Protein AF-A0A8D7ABK1-F1 (afdb_monomer)

Structure (mmCIF, N/CA/C/O backbone):
data_AF-A0A8D7ABK1-F1
#
_entry.id   AF-A0A8D7ABK1-F1
#
loop_
_atom_site.group_PDB
_atom_site.id
_atom_site.type_symbol
_atom_site.label_atom_id
_atom_site.label_alt_id
_atom_site.label_comp_id
_atom_site.label_asym_id
_atom_site.label_entity_id
_atom_site.label_seq_id
_atom_site.pdbx_PDB_ins_code
_atom_site.Cartn_x
_atom_site.Cartn_y
_atom_site.Cartn_z
_atom_site.occupancy
_atom_site.B_iso_or_equiv
_atom_site.auth_seq_id
_atom_site.auth_comp_id
_atom_site.auth_asym_id
_atom_site.auth_atom_id
_atom_site.pdbx_PDB_model_num
ATOM 1 N N . MET A 1 1 ? -7.886 12.760 -4.376 1.00 65.56 1 MET A N 1
ATOM 2 C CA . MET A 1 1 ? -7.237 12.114 -3.211 1.00 65.56 1 MET A CA 1
ATOM 3 C C . MET A 1 1 ? -8.175 11.076 -2.610 1.00 65.56 1 MET A C 1
ATOM 5 O O . MET A 1 1 ? -9.366 11.357 -2.500 1.00 65.56 1 MET A O 1
ATOM 9 N N . LEU A 1 2 ? -7.677 9.879 -2.272 1.00 83.19 2 LEU A N 1
ATOM 10 C CA . LEU A 1 2 ? -8.501 8.796 -1.705 1.00 83.19 2 LEU A CA 1
ATOM 11 C C . LEU A 1 2 ? -8.587 8.832 -0.172 1.00 83.19 2 LEU A C 1
ATOM 13 O O . LEU A 1 2 ? -9.445 8.163 0.400 1.00 83.19 2 LEU A O 1
ATOM 17 N N . ASN A 1 3 ? -7.752 9.634 0.490 1.00 82.56 3 ASN A N 1
ATOM 18 C CA . ASN A 1 3 ? -7.738 9.783 1.945 1.00 82.56 3 ASN A CA 1
ATOM 19 C C . ASN A 1 3 ? -9.081 10.223 2.557 1.00 82.56 3 ASN A C 1
ATOM 21 O O . ASN A 1 3 ? -9.325 9.901 3.704 1.00 82.56 3 ASN A O 1
ATOM 25 N N . GLY A 1 4 ? -9.955 10.922 1.828 1.00 87.44 4 GLY A N 1
ATOM 26 C CA . GLY A 1 4 ? -11.279 11.330 2.318 1.00 87.44 4 GLY A CA 1
ATOM 27 C C . GLY A 1 4 ? -12.371 10.269 2.150 1.00 87.44 4 GLY A C 1
ATOM 28 O O . GLY A 1 4 ? -13.509 10.488 2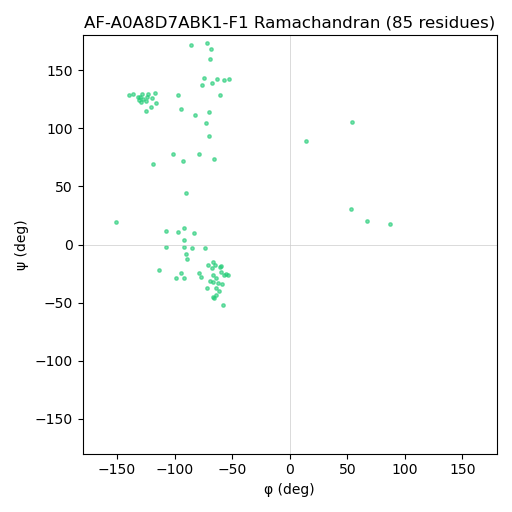.550 1.00 87.44 4 GLY A O 1
ATOM 29 N N . LYS A 1 5 ? -12.067 9.123 1.530 1.00 90.56 5 LYS A N 1
ATOM 30 C CA . LYS A 1 5 ? -13.041 8.051 1.288 1.00 90.56 5 LYS A CA 1
ATOM 31 C C . LYS A 1 5 ? -12.999 7.033 2.428 1.00 90.56 5 LYS A C 1
ATOM 33 O O . LYS A 1 5 ? -12.528 5.917 2.246 1.00 90.56 5 LYS A O 1
ATOM 38 N N . GLU A 1 6 ? -13.500 7.412 3.599 1.00 90.62 6 GLU A N 1
ATOM 39 C CA . GLU A 1 6 ? -13.439 6.590 4.823 1.00 90.62 6 GLU A CA 1
ATOM 40 C C . GLU A 1 6 ? -14.135 5.220 4.721 1.00 90.62 6 GLU A C 1
ATOM 42 O O . GLU A 1 6 ? -13.777 4.285 5.438 1.00 90.62 6 GLU A O 1
ATOM 47 N N . HIS A 1 7 ? -15.094 5.082 3.801 1.00 93.06 7 HIS A N 1
ATOM 48 C CA . HIS A 1 7 ? -15.804 3.829 3.525 1.00 93.06 7 HIS A CA 1
ATOM 49 C C . HIS A 1 7 ? -15.156 2.978 2.421 1.00 93.06 7 HIS A C 1
ATOM 51 O O . HIS A 1 7 ? -15.640 1.885 2.123 1.00 93.06 7 HIS A O 1
ATOM 57 N N . LEU A 1 8 ? -14.074 3.454 1.796 1.00 93.75 8 LEU A N 1
ATOM 58 C CA . LEU A 1 8 ? -13.347 2.691 0.787 1.00 93.75 8 LEU A CA 1
ATOM 59 C C . LEU A 1 8 ? -12.562 1.565 1.468 1.00 93.75 8 LEU A C 1
ATOM 61 O O . LEU A 1 8 ? -11.529 1.792 2.091 1.00 93.75 8 LEU A 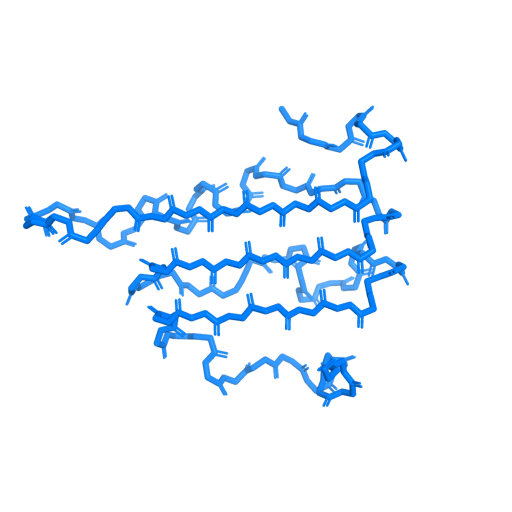O 1
ATOM 65 N N . SER A 1 9 ? -13.060 0.340 1.334 1.00 93.94 9 SER A N 1
ATOM 66 C CA . SER A 1 9 ? -12.439 -0.859 1.906 1.00 93.94 9 SER A CA 1
ATOM 67 C C . SER A 1 9 ? -11.520 -1.590 0.927 1.00 93.94 9 SER A C 1
ATOM 69 O O . SER A 1 9 ? -10.601 -2.282 1.366 1.00 93.94 9 SER A O 1
ATOM 71 N N . VAL A 1 10 ? -11.737 -1.416 -0.379 1.00 94.62 10 VAL A N 1
ATOM 72 C CA . VAL A 1 10 ? -10.988 -2.075 -1.453 1.00 94.62 10 VAL A CA 1
ATOM 73 C C . VAL A 1 10 ? -10.490 -1.028 -2.440 1.00 94.62 10 VAL A C 1
ATOM 75 O O . VAL A 1 10 ? -11.271 -0.210 -2.922 1.00 94.62 10 VAL A O 1
ATOM 78 N N . LEU A 1 11 ? -9.199 -1.077 -2.760 1.00 94.62 11 LEU A N 1
ATOM 79 C CA . LEU A 1 11 ? -8.583 -0.286 -3.816 1.00 94.62 11 LEU A CA 1
ATOM 80 C C . LEU A 1 11 ? -7.958 -1.237 -4.832 1.00 94.62 11 LEU A C 1
ATOM 82 O O . LEU A 1 11 ? -7.054 -1.993 -4.487 1.00 94.62 11 LEU A O 1
ATOM 86 N N . GLN A 1 12 ? -8.446 -1.183 -6.068 1.00 94.25 12 GLN A N 1
ATOM 87 C CA . GLN A 1 12 ? -7.929 -1.962 -7.186 1.00 94.25 12 GLN A CA 1
ATOM 88 C C . GLN A 1 12 ? -7.380 -1.017 -8.249 1.00 94.25 12 GLN A C 1
ATOM 90 O O . GLN A 1 12 ? -8.051 -0.066 -8.653 1.00 94.25 12 GLN A O 1
ATOM 95 N N . LEU A 1 13 ? -6.158 -1.286 -8.693 1.00 91.75 13 LEU A N 1
ATOM 96 C CA . LEU A 1 13 ? -5.473 -0.514 -9.715 1.00 91.75 13 LEU A CA 1
ATOM 97 C C . LEU A 1 13 ? -4.924 -1.466 -10.771 1.00 91.75 13 LEU A C 1
ATOM 99 O O . LEU A 1 13 ? -4.202 -2.417 -10.461 1.00 91.75 13 LEU A O 1
ATOM 103 N N . GLN A 1 14 ? -5.265 -1.198 -12.026 1.00 89.88 14 GLN A N 1
ATOM 104 C CA . GLN A 1 14 ? -4.829 -2.000 -13.155 1.00 89.88 14 GLN A CA 1
ATOM 105 C C . GLN A 1 14 ? -4.221 -1.111 -14.223 1.00 89.88 14 GLN A C 1
ATOM 107 O O . GLN A 1 14 ? -4.859 -0.218 -14.775 1.00 89.88 14 GLN A O 1
ATOM 112 N N . TRP A 1 15 ? -2.981 -1.422 -14.546 1.00 86.50 15 TRP A N 1
ATOM 113 C CA . TRP A 1 15 ? -2.214 -0.773 -15.581 1.00 86.50 15 TRP A CA 1
ATOM 114 C C . TRP A 1 15 ? -2.280 -1.587 -16.869 1.00 86.50 15 TRP A C 1
ATOM 116 O O . TRP A 1 15 ? -2.007 -2.789 -16.877 1.00 86.50 15 TRP A O 1
ATOM 126 N N . GLN A 1 16 ? -2.623 -0.934 -17.982 1.00 78.06 16 GLN A N 1
ATOM 127 C CA . GLN A 1 16 ? -2.638 -1.595 -19.286 1.00 78.06 16 GLN A CA 1
ATOM 128 C C . GLN A 1 16 ? -1.213 -1.960 -19.729 1.00 78.06 16 GLN A C 1
ATOM 130 O O . GLN A 1 16 ? -0.269 -1.175 -19.576 1.00 78.06 16 GLN A O 1
ATOM 135 N N . SER A 1 17 ? -1.061 -3.157 -20.302 1.00 66.12 17 SER A N 1
ATOM 136 C CA . SER A 1 17 ? 0.206 -3.680 -20.822 1.00 66.12 17 SER A CA 1
ATOM 137 C C . SER A 1 17 ? 0.435 -3.316 -22.295 1.00 66.12 17 SER A C 1
ATOM 139 O O . SER A 1 17 ? 0.794 -4.181 -23.092 1.00 66.12 17 SER A O 1
ATOM 141 N N . GLY A 1 18 ? 0.174 -2.066 -22.681 1.00 65.12 18 GLY A N 1
ATOM 142 C CA . GLY A 1 18 ? 0.536 -1.574 -24.015 1.00 65.12 18 GLY A CA 1
ATOM 143 C C . GLY A 1 18 ? 2.050 -1.385 -24.168 1.00 65.12 18 GLY A C 1
ATOM 144 O O . GLY A 1 18 ? 2.794 -1.483 -23.185 1.00 65.12 18 GLY A O 1
ATOM 145 N N . GLU A 1 19 ? 2.502 -1.073 -25.386 1.00 58.34 19 GLU A N 1
ATOM 146 C CA . GLU A 1 19 ? 3.859 -0.580 -25.671 1.00 58.34 19 GLU A CA 1
ATOM 147 C C . GLU A 1 19 ? 4.053 0.802 -25.032 1.00 58.34 19 GLU A C 1
ATOM 149 O O . GLU A 1 19 ? 4.021 1.844 -25.685 1.00 58.34 19 GLU A O 1
ATOM 154 N N . ARG A 1 20 ? 4.195 0.841 -23.705 1.00 61.44 20 ARG A N 1
ATOM 155 C CA . ARG A 1 20 ? 4.616 2.054 -23.014 1.00 61.44 20 ARG A CA 1
ATOM 156 C C . ARG A 1 20 ? 6.084 2.293 -23.346 1.00 61.44 20 ARG A C 1
ATOM 158 O O . ARG A 1 20 ? 6.975 1.770 -22.689 1.00 61.44 20 ARG A O 1
ATOM 165 N N . ASN A 1 21 ? 6.302 3.103 -24.378 1.00 57.88 21 ASN A N 1
ATOM 166 C CA . ASN A 1 21 ? 7.595 3.694 -24.726 1.00 57.88 21 ASN A CA 1
ATOM 167 C C . ASN A 1 21 ? 8.000 4.826 -23.763 1.00 57.88 21 ASN A C 1
ATOM 169 O O . ASN A 1 21 ? 9.065 5.415 -23.921 1.00 57.88 21 ASN A O 1
ATOM 173 N N . GLN A 1 22 ? 7.145 5.172 -22.798 1.00 54.31 22 GLN A N 1
ATOM 174 C CA . GLN A 1 22 ? 7.295 6.357 -21.965 1.00 54.31 22 GLN A CA 1
ATOM 175 C C . GLN A 1 22 ? 7.293 5.982 -20.485 1.00 54.31 22 GLN A C 1
ATOM 177 O O . GLN A 1 22 ? 6.317 5.455 -19.959 1.00 54.31 22 GLN A O 1
ATOM 182 N N . VAL A 1 23 ? 8.469 6.240 -19.911 1.00 55.56 23 VAL A N 1
ATOM 183 C CA . VAL A 1 23 ? 8.767 6.690 -18.550 1.00 55.56 23 VAL A CA 1
ATOM 184 C C . VAL A 1 23 ? 8.183 5.841 -17.423 1.00 55.56 23 VAL A C 1
ATOM 186 O O . VAL A 1 23 ? 7.012 5.874 -17.077 1.00 55.56 23 VAL A O 1
ATOM 189 N N . VAL A 1 24 ? 9.087 5.087 -16.814 1.00 58.16 24 VAL A N 1
ATOM 190 C CA . VAL A 1 24 ? 8.856 4.238 -15.647 1.00 58.16 24 VAL A CA 1
ATOM 191 C C . VAL A 1 24 ? 8.476 5.055 -14.393 1.00 58.16 24 VAL A C 1
ATOM 193 O O . VAL A 1 24 ? 7.911 4.484 -13.464 1.00 58.16 24 VAL A O 1
ATOM 196 N N . ASP A 1 25 ? 8.744 6.367 -14.384 1.00 61.59 25 ASP A N 1
ATOM 197 C CA . ASP A 1 25 ? 8.592 7.247 -13.213 1.00 61.59 25 ASP A CA 1
ATOM 198 C C . ASP A 1 25 ? 7.146 7.688 -12.914 1.00 61.59 25 ASP A C 1
ATOM 200 O O . ASP A 1 25 ? 6.831 7.953 -11.754 1.00 61.59 25 ASP A O 1
ATOM 204 N N . ASP A 1 26 ? 6.234 7.714 -13.892 1.00 74.88 26 ASP A N 1
ATOM 205 C CA . ASP A 1 26 ? 4.875 8.241 -13.655 1.00 74.88 26 ASP A CA 1
ATOM 206 C C . ASP A 1 26 ? 4.045 7.329 -12.731 1.00 74.88 26 ASP A C 1
ATOM 208 O O . ASP A 1 26 ? 3.207 7.793 -11.954 1.00 74.88 26 ASP A O 1
ATOM 212 N N . ASP A 1 27 ? 4.283 6.013 -12.778 1.00 83.12 27 ASP A N 1
ATOM 213 C CA . ASP A 1 27 ? 3.541 5.050 -11.957 1.00 83.12 27 ASP A CA 1
ATOM 214 C C . ASP A 1 27 ? 3.853 5.238 -10.454 1.00 83.12 27 ASP A C 1
ATOM 216 O O . ASP A 1 27 ? 2.961 5.047 -9.621 1.00 83.12 27 ASP A O 1
ATOM 220 N N . ASP A 1 28 ? 5.081 5.649 -10.103 1.00 84.19 28 ASP A N 1
ATOM 221 C CA . ASP A 1 28 ? 5.489 5.951 -8.721 1.00 84.19 28 ASP A CA 1
ATOM 222 C C . ASP A 1 28 ? 4.755 7.190 -8.183 1.00 84.19 28 ASP A C 1
ATOM 224 O O . ASP A 1 28 ? 4.209 7.154 -7.076 1.00 84.19 28 ASP A O 1
ATOM 228 N N . GLU A 1 29 ? 4.677 8.264 -8.976 1.00 85.31 29 GLU A N 1
ATOM 229 C CA . GLU A 1 29 ? 3.962 9.488 -8.591 1.00 85.31 29 GLU A CA 1
ATOM 230 C C . GLU A 1 29 ? 2.462 9.226 -8.412 1.00 85.31 29 GLU A C 1
ATOM 232 O O . GLU A 1 29 ? 1.863 9.650 -7.417 1.00 85.31 29 GLU A O 1
ATOM 237 N N . VAL A 1 30 ? 1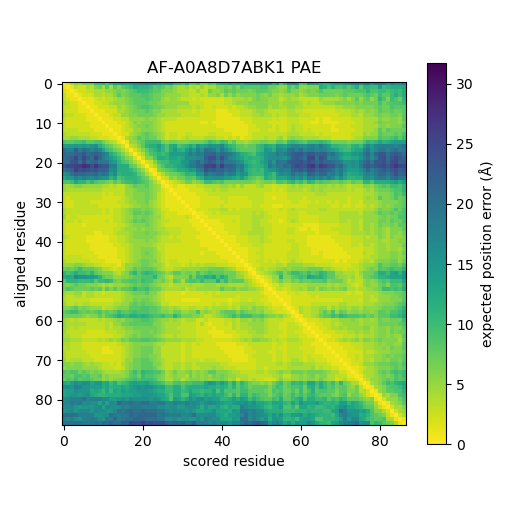.858 8.463 -9.330 1.00 87.62 30 VAL A N 1
ATOM 238 C CA . VAL A 1 30 ? 0.455 8.052 -9.217 1.00 87.62 30 VAL A CA 1
ATOM 239 C C . VAL A 1 30 ? 0.238 7.280 -7.918 1.00 87.62 30 VAL A C 1
ATOM 241 O O . VAL A 1 30 ? -0.645 7.636 -7.137 1.00 87.62 30 VAL A O 1
ATOM 244 N N . LEU A 1 31 ? 1.043 6.249 -7.648 1.00 89.31 31 LEU A N 1
ATOM 245 C CA . LEU A 1 31 ? 0.907 5.430 -6.441 1.00 89.31 31 LEU A CA 1
ATOM 246 C C . LEU A 1 31 ? 1.092 6.242 -5.154 1.00 89.31 31 LEU A C 1
ATOM 248 O O . LEU A 1 31 ? 0.339 6.040 -4.194 1.00 89.31 31 LEU A O 1
ATOM 252 N N . GLU A 1 32 ? 2.039 7.178 -5.123 1.00 88.81 32 GLU A N 1
ATOM 253 C CA . GLU A 1 32 ? 2.258 8.056 -3.974 1.00 88.81 32 GLU A CA 1
ATOM 254 C C . GLU A 1 32 ? 1.065 9.002 -3.754 1.00 88.81 32 GLU A C 1
ATOM 256 O O . GLU A 1 32 ? 0.535 9.098 -2.642 1.00 88.81 32 GLU A O 1
ATOM 261 N N . GLY A 1 33 ? 0.568 9.628 -4.827 1.00 89.00 33 GLY A N 1
ATOM 262 C CA . GLY A 1 33 ? -0.547 10.579 -4.796 1.00 89.00 33 GLY A CA 1
ATOM 263 C C . GLY A 1 33 ? -1.904 9.964 -4.438 1.00 89.00 33 GLY A C 1
ATOM 264 O O . GLY A 1 33 ? -2.815 10.671 -3.986 1.00 89.00 33 GLY A O 1
ATOM 265 N N . LEU A 1 34 ? -2.061 8.645 -4.586 1.00 89.62 34 LEU A N 1
ATOM 266 C CA . LEU A 1 34 ? -3.296 7.962 -4.210 1.00 89.62 34 LEU A CA 1
ATOM 267 C C . LEU A 1 34 ? -3.574 8.031 -2.710 1.00 89.62 34 LEU A C 1
ATOM 269 O O . LEU A 1 34 ? -4.749 8.170 -2.362 1.00 89.62 34 LEU A O 1
ATOM 273 N N . ARG A 1 35 ? -2.526 7.935 -1.869 1.00 91.44 35 ARG A N 1
ATOM 274 C CA . ARG A 1 35 ? -2.552 7.842 -0.393 1.00 91.44 35 ARG A CA 1
ATOM 275 C C . ARG A 1 35 ? -3.953 7.521 0.165 1.00 91.44 35 ARG A C 1
ATOM 277 O O . ARG A 1 35 ? -4.736 8.441 0.438 1.00 91.44 35 ARG A O 1
ATOM 284 N N . PRO A 1 36 ? -4.303 6.231 0.306 1.00 91.88 36 PRO A N 1
ATOM 285 C CA . PRO A 1 36 ? -5.649 5.821 0.691 1.00 91.88 36 PRO A CA 1
ATOM 286 C C . PRO A 1 36 ? -5.978 6.212 2.135 1.00 91.88 36 PRO A C 1
ATOM 288 O O . PRO A 1 36 ? -5.107 6.603 2.912 1.00 91.88 36 PRO A O 1
ATOM 291 N N . HIS A 1 37 ? -7.250 6.103 2.513 1.00 94.25 37 HIS A N 1
ATOM 292 C CA . HIS A 1 37 ? -7.651 6.242 3.912 1.00 94.25 37 HIS A CA 1
ATOM 293 C C . HIS A 1 37 ? -7.016 5.112 4.766 1.00 94.25 37 HIS A C 1
ATOM 295 O O . HIS A 1 37 ? -6.952 3.976 4.287 1.00 94.25 37 HIS A O 1
ATOM 301 N N . PRO A 1 38 ? -6.585 5.364 6.022 1.00 91.75 38 PRO A N 1
ATOM 302 C CA . PRO A 1 38 ? -5.921 4.360 6.872 1.00 91.75 38 PRO A CA 1
ATOM 303 C C . PRO A 1 38 ? -6.700 3.052 7.094 1.00 91.75 38 PRO A C 1
ATOM 305 O O . PRO A 1 38 ? -6.103 2.008 7.332 1.00 91.75 38 PRO A O 1
ATOM 308 N N . LYS A 1 39 ? -8.034 3.103 6.974 1.00 92.69 39 LYS A N 1
ATOM 309 C CA . LYS A 1 39 ? -8.949 1.950 7.117 1.00 92.69 39 LYS A CA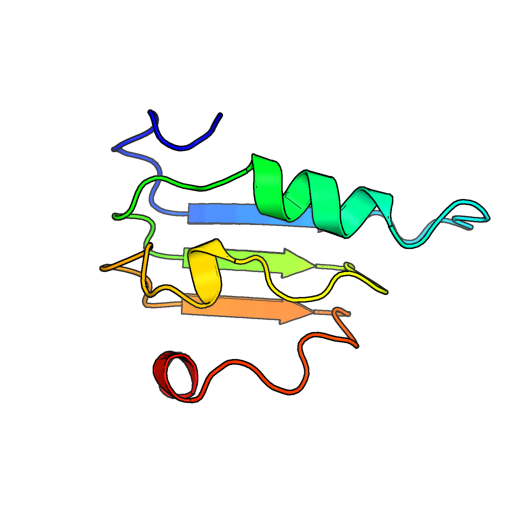 1
ATOM 310 C C . LYS A 1 39 ? -9.100 1.083 5.854 1.00 92.69 39 LYS A C 1
ATOM 312 O O . LYS A 1 39 ? -10.016 0.261 5.782 1.00 92.69 39 LYS A O 1
ATOM 317 N N . LEU A 1 40 ? -8.272 1.290 4.828 1.00 93.75 40 LEU A N 1
ATOM 318 C CA . LEU A 1 40 ? -8.287 0.437 3.640 1.00 93.75 40 LEU A CA 1
ATOM 319 C C . LEU A 1 40 ? -7.957 -1.007 4.043 1.00 93.75 40 LEU A C 1
ATOM 321 O O . LEU A 1 40 ? -6.941 -1.250 4.684 1.00 93.75 40 LEU A O 1
ATOM 325 N N . LYS A 1 41 ? -8.793 -1.965 3.634 1.00 93.31 41 LYS A N 1
ATOM 326 C CA . LYS A 1 41 ? -8.657 -3.378 4.027 1.00 93.31 41 LYS A CA 1
ATOM 327 C C . LYS A 1 41 ? -7.968 -4.233 2.974 1.00 93.31 41 LYS A C 1
ATOM 329 O O . LYS A 1 41 ? -7.344 -5.240 3.310 1.00 93.31 41 LYS A O 1
ATOM 334 N N . ARG A 1 42 ? -8.105 -3.853 1.703 1.00 93.19 42 ARG A N 1
ATOM 335 C CA . ARG A 1 42 ? -7.612 -4.615 0.556 1.00 93.19 42 ARG A CA 1
ATOM 336 C C . ARG A 1 42 ? -7.004 -3.701 -0.495 1.00 93.19 42 ARG A C 1
ATOM 338 O O . ARG A 1 42 ? -7.654 -2.756 -0.942 1.00 93.19 42 ARG A O 1
ATOM 345 N N . LEU A 1 43 ? -5.790 -4.035 -0.911 1.00 92.25 43 LEU A N 1
ATOM 346 C CA . LEU A 1 43 ? -5.070 -3.380 -1.994 1.00 92.25 43 LEU A CA 1
ATOM 347 C C . LEU A 1 43 ? -4.769 -4.400 -3.094 1.00 92.25 43 LEU A C 1
ATOM 349 O O . LEU A 1 43 ? -4.160 -5.433 -2.833 1.00 92.25 43 LEU A O 1
ATOM 353 N N . GLU A 1 44 ? -5.167 -4.102 -4.325 1.00 92.38 44 GLU A N 1
ATOM 354 C CA . GLU A 1 44 ? -4.816 -4.891 -5.502 1.00 92.38 44 GLU A CA 1
ATOM 355 C C . GLU A 1 44 ? -4.128 -4.019 -6.542 1.00 92.38 44 GLU A C 1
ATOM 357 O O . GLU A 1 44 ? -4.670 -2.992 -6.954 1.00 92.38 44 GLU A O 1
ATOM 362 N N . ILE A 1 45 ? -2.950 -4.440 -6.990 1.00 90.75 45 ILE A N 1
ATOM 363 C CA . ILE A 1 45 ? -2.166 -3.721 -7.990 1.00 90.75 45 ILE A CA 1
ATOM 364 C C . ILE A 1 45 ? -1.722 -4.700 -9.072 1.00 90.75 45 ILE A C 1
ATOM 366 O O . ILE A 1 45 ? -1.079 -5.716 -8.802 1.00 90.75 45 ILE A O 1
ATOM 370 N N . MET A 1 46 ? -2.055 -4.377 -10.319 1.00 89.31 46 MET A N 1
ATOM 371 C CA . MET A 1 46 ? -1.740 -5.202 -11.481 1.00 89.31 46 MET A CA 1
ATOM 372 C C . MET A 1 46 ? -1.030 -4.376 -12.552 1.00 89.31 46 MET A C 1
ATOM 374 O O . MET A 1 46 ? -1.558 -3.368 -13.011 1.00 89.31 46 MET A O 1
ATOM 378 N N . GLY A 1 47 ? 0.147 -4.829 -12.989 1.00 87.00 47 GLY A N 1
ATOM 379 C CA . GLY A 1 47 ? 0.868 -4.271 -14.136 1.00 87.00 47 GLY A CA 1
ATOM 380 C C . GLY A 1 47 ? 1.792 -3.084 -13.842 1.00 87.00 47 GLY A C 1
ATOM 381 O O . GLY A 1 47 ? 2.180 -2.398 -14.788 1.00 87.00 47 GLY A O 1
ATOM 382 N N . CYS A 1 48 ? 2.173 -2.844 -12.581 1.00 83.44 48 CYS A N 1
ATOM 383 C CA . CYS A 1 48 ? 3.074 -1.751 -12.193 1.00 83.44 48 CYS A CA 1
ATOM 384 C C . CYS A 1 48 ? 4.555 -2.098 -12.470 1.00 83.44 48 CYS A C 1
ATOM 386 O O . CYS A 1 48 ? 5.314 -2.523 -11.601 1.00 83.44 48 CYS A O 1
ATOM 388 N N . ARG A 1 49 ? 4.979 -2.000 -13.737 1.00 75.06 49 ARG A N 1
ATOM 389 C CA . ARG A 1 49 ? 6.225 -2.636 -14.218 1.00 75.06 49 ARG A CA 1
ATOM 390 C C . ARG A 1 49 ? 7.525 -2.011 -13.715 1.00 75.06 49 ARG A C 1
ATOM 392 O O . ARG A 1 49 ? 8.544 -2.699 -13.755 1.00 75.06 49 ARG A O 1
ATOM 399 N N . GLY A 1 50 ? 7.509 -0.782 -13.208 1.00 73.75 50 GLY A N 1
ATOM 400 C CA . GLY A 1 50 ? 8.709 -0.219 -12.594 1.00 73.75 50 GLY A CA 1
ATOM 401 C C . GLY A 1 50 ? 8.491 0.806 -11.493 1.00 73.75 50 GLY A C 1
ATOM 402 O O . GLY A 1 50 ? 9.456 1.464 -11.115 1.00 73.75 50 GLY A O 1
ATOM 403 N N . ALA A 1 51 ? 7.297 0.834 -10.908 1.00 76.56 51 ALA A N 1
ATOM 404 C CA . ALA A 1 51 ? 7.083 1.512 -9.644 1.00 76.56 51 ALA A CA 1
ATOM 405 C C . ALA A 1 51 ? 7.678 0.714 -8.478 1.00 76.56 51 ALA A C 1
ATOM 407 O O . ALA A 1 51 ? 7.597 -0.517 -8.444 1.0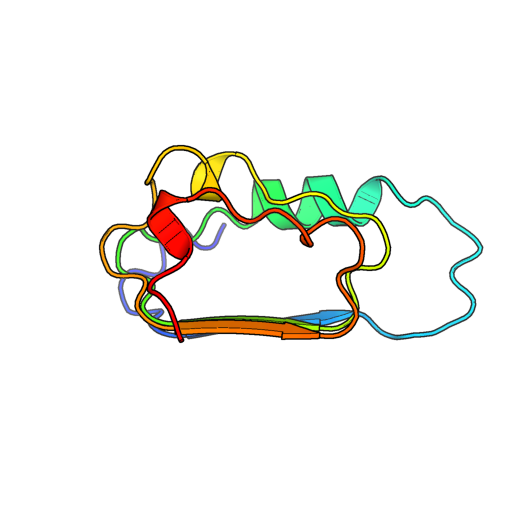0 76.56 51 ALA A O 1
ATOM 408 N N . THR A 1 52 ? 8.236 1.411 -7.500 1.00 80.75 52 THR A N 1
ATOM 409 C CA . THR A 1 52 ? 8.499 0.883 -6.159 1.00 80.75 52 THR A CA 1
ATOM 410 C C . THR A 1 52 ? 7.258 1.033 -5.281 1.00 80.75 52 THR A C 1
ATOM 412 O O . THR A 1 52 ? 6.250 1.607 -5.688 1.00 80.75 52 THR A O 1
ATOM 415 N N . TYR A 1 53 ? 7.273 0.454 -4.080 1.00 83.50 53 TYR A N 1
ATOM 416 C CA . TYR A 1 53 ? 6.142 0.633 -3.179 1.00 83.50 53 TYR A CA 1
ATOM 417 C C . TYR A 1 53 ? 6.162 2.028 -2.528 1.00 83.50 53 TYR A C 1
ATOM 419 O O . TYR A 1 53 ? 7.230 2.485 -2.087 1.00 83.50 53 TYR A O 1
ATOM 427 N N . PRO A 1 54 ? 4.995 2.694 -2.441 1.00 87.75 54 PRO A N 1
ATOM 428 C CA . PRO A 1 54 ? 4.887 4.085 -2.017 1.00 87.75 54 PRO A CA 1
ATOM 429 C C . PRO A 1 54 ? 5.210 4.275 -0.530 1.00 87.75 54 PRO A C 1
ATOM 431 O O . PRO A 1 54 ? 5.151 3.344 0.282 1.00 87.75 54 PRO A O 1
ATOM 434 N N . SER A 1 55 ? 5.544 5.507 -0.151 1.00 87.81 55 SER A N 1
ATOM 435 C CA . SER A 1 55 ? 5.986 5.884 1.195 1.00 87.81 55 SER A CA 1
ATOM 436 C C . SER A 1 55 ? 4.920 5.629 2.264 1.00 87.81 55 SER A C 1
ATOM 438 O O . SER A 1 55 ? 5.234 5.206 3.382 1.00 87.81 55 SER A O 1
ATOM 440 N N . TRP A 1 56 ? 3.642 5.782 1.913 1.00 88.88 56 TRP A N 1
ATOM 441 C CA . TRP A 1 56 ? 2.538 5.466 2.816 1.00 88.88 56 TRP A CA 1
ATOM 442 C C . TRP A 1 56 ? 2.481 3.968 3.161 1.00 88.88 56 TRP A C 1
ATOM 444 O O . TRP A 1 56 ? 2.101 3.609 4.272 1.00 88.88 56 TRP A O 1
ATOM 454 N N . LEU A 1 57 ? 2.941 3.077 2.279 1.00 85.56 57 LEU A N 1
ATOM 455 C CA . LEU A 1 57 ? 3.015 1.646 2.587 1.00 85.56 57 LEU A CA 1
ATOM 456 C C . LEU A 1 57 ? 4.213 1.315 3.505 1.00 85.56 57 LEU A C 1
ATOM 458 O O . LEU A 1 57 ? 4.136 0.386 4.305 1.00 85.56 57 LEU A O 1
ATOM 462 N N . LYS A 1 58 ? 5.295 2.110 3.447 1.00 78.06 58 LYS A N 1
ATOM 463 C CA . LYS A 1 58 ? 6.491 1.998 4.318 1.00 78.06 58 LYS A CA 1
ATOM 464 C C . LYS A 1 58 ? 6.234 2.441 5.755 1.00 78.06 58 LYS A C 1
ATOM 466 O O . LYS A 1 58 ? 6.780 1.870 6.691 1.00 78.06 58 LYS A O 1
ATOM 471 N N . THR A 1 59 ? 5.430 3.484 5.921 1.00 78.62 59 THR A N 1
ATOM 472 C CA . THR A 1 59 ? 5.251 4.215 7.187 1.00 78.62 59 THR A CA 1
ATOM 473 C C . THR A 1 59 ? 4.108 3.685 8.054 1.00 78.62 59 THR A C 1
ATOM 475 O O . THR A 1 59 ? 3.694 4.365 8.987 1.00 78.62 59 THR A O 1
ATOM 478 N N . GLN A 1 60 ? 3.584 2.487 7.756 1.00 77.38 60 GLN A N 1
ATOM 479 C CA . GLN A 1 60 ? 2.403 1.915 8.427 1.00 77.38 60 GLN A CA 1
ATOM 480 C C . GLN A 1 60 ? 1.185 2.861 8.415 1.00 77.38 60 GLN A C 1
ATOM 482 O O . GLN A 1 60 ? 0.357 2.837 9.319 1.00 77.38 60 GLN A O 1
ATOM 487 N N . TRP A 1 61 ? 1.055 3.701 7.379 1.00 87.12 61 TRP A N 1
ATOM 488 C CA . TRP A 1 61 ? -0.070 4.634 7.243 1.00 87.12 61 TRP A CA 1
ATOM 489 C C . TRP A 1 61 ? -1.426 3.919 7.205 1.00 87.12 61 TRP A C 1
ATOM 491 O O . TRP A 1 61 ? -2.428 4.457 7.672 1.00 87.12 61 TRP A O 1
ATOM 501 N N . ILE A 1 62 ? -1.462 2.721 6.618 1.00 87.69 62 ILE A N 1
ATOM 502 C CA . ILE A 1 62 ? -2.661 1.889 6.552 1.00 87.69 62 ILE A CA 1
ATOM 503 C C . ILE A 1 62 ? -2.637 0.918 7.725 1.00 87.69 62 ILE A C 1
ATOM 505 O O . ILE A 1 62 ? -1.747 0.074 7.811 1.00 87.69 62 ILE A O 1
ATOM 509 N N . THR A 1 63 ? -3.620 1.044 8.610 1.00 88.00 63 THR A N 1
ATOM 510 C CA . THR A 1 63 ? -3.704 0.276 9.856 1.00 88.00 63 THR A CA 1
ATOM 511 C C . THR A 1 63 ? -4.502 -1.012 9.698 1.00 88.00 63 THR A C 1
ATOM 513 O O . THR A 1 63 ? -4.224 -1.985 10.391 1.00 88.00 63 THR A O 1
ATOM 516 N N . ASP A 1 64 ? -5.467 -1.034 8.774 1.00 90.81 64 ASP A N 1
ATOM 517 C CA . ASP A 1 64 ? -6.446 -2.125 8.651 1.00 90.81 64 ASP A CA 1
ATOM 518 C C . ASP A 1 64 ? -6.188 -3.018 7.422 1.00 90.81 64 ASP A C 1
ATOM 520 O O . ASP A 1 64 ? -7.049 -3.816 7.033 1.00 90.81 64 ASP A O 1
ATOM 524 N N . LEU A 1 65 ? -5.027 -2.863 6.772 1.00 89.44 65 LEU A N 1
ATOM 525 C CA . LEU A 1 65 ? -4.697 -3.587 5.548 1.00 89.44 65 LEU A CA 1
ATOM 526 C C . LEU A 1 65 ? -4.464 -5.064 5.853 1.00 89.44 65 LEU A C 1
ATOM 528 O O . LEU A 1 65 ? -3.475 -5.418 6.486 1.00 89.44 65 LEU A O 1
ATOM 532 N N . ASN A 1 66 ? -5.346 -5.918 5.336 1.00 89.19 66 ASN A N 1
ATOM 533 C CA . ASN A 1 66 ? -5.305 -7.359 5.577 1.00 89.19 66 ASN A CA 1
ATOM 534 C C . ASN A 1 66 ? -4.998 -8.170 4.314 1.00 89.19 66 ASN A C 1
ATOM 536 O O . ASN A 1 66 ? -4.575 -9.317 4.410 1.00 89.19 66 ASN A O 1
ATOM 540 N N . ILE A 1 67 ? -5.239 -7.603 3.129 1.00 88.94 67 ILE A N 1
ATOM 541 C CA . ILE A 1 67 ? -5.047 -8.296 1.852 1.00 88.94 67 ILE A CA 1
ATOM 542 C C . ILE A 1 67 ? -4.259 -7.396 0.906 1.00 88.94 67 ILE A C 1
ATOM 544 O O . ILE A 1 67 ? -4.669 -6.263 0.631 1.00 88.94 67 ILE A O 1
ATOM 548 N N . ILE A 1 68 ? -3.167 -7.932 0.364 1.00 88.69 68 ILE A N 1
ATOM 549 C CA . ILE A 1 68 ? -2.403 -7.322 -0.722 1.00 88.69 68 ILE A CA 1
ATOM 550 C C . ILE A 1 68 ? -2.309 -8.332 -1.864 1.00 88.69 68 ILE A C 1
ATOM 552 O O . ILE A 1 68 ? -1.807 -9.435 -1.680 1.00 88.69 68 ILE A O 1
ATOM 556 N N . TYR A 1 69 ? -2.762 -7.943 -3.053 1.00 88.94 69 TYR A N 1
ATOM 557 C CA . TYR A 1 69 ? -2.582 -8.718 -4.277 1.00 88.94 69 TYR A CA 1
ATOM 558 C C . TYR A 1 69 ? -1.718 -7.934 -5.261 1.00 88.94 69 TYR A C 1
ATOM 560 O O . TYR A 1 69 ? -2.071 -6.819 -5.649 1.00 88.94 69 TYR A O 1
ATOM 568 N N . LEU A 1 70 ? -0.596 -8.522 -5.675 1.00 87.75 70 LEU A N 1
ATOM 569 C CA . LEU A 1 70 ? 0.332 -7.926 -6.632 1.00 87.75 70 LEU A CA 1
ATOM 570 C C . LEU A 1 70 ? 0.508 -8.860 -7.823 1.00 87.75 70 LEU A C 1
ATOM 572 O O . LEU A 1 70 ? 0.832 -10.034 -7.658 1.00 87.75 70 LEU A O 1
ATOM 576 N N . SER A 1 71 ? 0.354 -8.326 -9.030 1.00 86.88 71 SER A N 1
ATOM 577 C CA . SER A 1 71 ? 0.639 -9.057 -10.264 1.00 86.88 71 SER A CA 1
ATOM 578 C C . SER A 1 71 ? 1.411 -8.174 -11.235 1.00 86.88 71 SER A C 1
ATOM 580 O O . SER A 1 71 ? 1.039 -7.031 -11.489 1.00 86.88 71 SER A O 1
ATOM 582 N N . GLY A 1 72 ? 2.523 -8.675 -11.776 1.00 83.25 72 GLY A N 1
ATOM 583 C CA . GLY A 1 72 ? 3.341 -7.920 -12.733 1.00 83.25 72 GLY A CA 1
ATOM 584 C C . GLY A 1 72 ? 4.054 -6.685 -12.156 1.00 83.25 72 GLY A C 1
ATOM 585 O O . GLY A 1 72 ? 4.450 -5.816 -12.932 1.00 83.25 72 GLY A O 1
ATOM 586 N N . CYS A 1 73 ? 4.229 -6.616 -10.830 1.00 83.12 73 CYS A N 1
ATOM 587 C CA . CYS A 1 73 ? 4.911 -5.536 -10.106 1.00 83.12 73 CYS A CA 1
ATOM 588 C C . CYS A 1 73 ? 6.340 -5.931 -9.701 1.00 83.12 73 CYS A C 1
ATOM 590 O O . CYS A 1 73 ? 6.608 -6.292 -8.558 1.00 83.12 73 CYS A O 1
ATOM 592 N N . ARG A 1 74 ? 7.270 -5.889 -10.660 1.00 76.06 74 ARG A N 1
ATOM 593 C CA . ARG A 1 74 ? 8.617 -6.487 -10.530 1.00 76.06 74 ARG A CA 1
ATOM 594 C C . ARG A 1 74 ? 9.520 -5.818 -9.490 1.00 76.06 74 ARG A C 1
ATOM 596 O O . ARG A 1 74 ? 10.410 -6.451 -8.952 1.00 76.06 74 ARG A O 1
ATOM 603 N N . ARG A 1 75 ? 9.315 -4.536 -9.182 1.00 78.50 75 ARG A N 1
ATOM 604 C CA . ARG A 1 75 ? 10.137 -3.820 -8.183 1.00 78.50 75 ARG A CA 1
ATOM 605 C C . ARG A 1 75 ? 9.555 -3.870 -6.766 1.00 78.50 75 ARG A C 1
ATOM 607 O O . ARG A 1 75 ? 10.119 -3.271 -5.856 1.00 78.50 75 ARG A O 1
ATOM 614 N N . TRP A 1 76 ? 8.447 -4.589 -6.568 1.00 80.94 76 TRP A N 1
ATOM 615 C CA . TRP A 1 76 ? 7.817 -4.809 -5.259 1.00 80.94 76 TRP A CA 1
ATOM 616 C C . TRP A 1 76 ? 8.226 -6.147 -4.618 1.00 80.94 76 TRP A C 1
ATOM 618 O O . TRP A 1 76 ? 7.651 -6.544 -3.610 1.00 80.94 76 TRP A O 1
ATOM 628 N N . GLU A 1 77 ? 9.229 -6.836 -5.173 1.00 64.56 77 GLU A N 1
ATOM 629 C CA . GLU A 1 77 ? 9.684 -8.169 -4.737 1.00 64.56 77 GLU A CA 1
ATOM 630 C C . GLU A 1 77 ? 10.163 -8.226 -3.272 1.00 64.56 77 GLU A C 1
ATOM 632 O O . GLU A 1 77 ? 10.166 -9.295 -2.670 1.00 64.56 77 GLU A O 1
ATOM 637 N N . SER A 1 78 ? 10.492 -7.084 -2.661 1.00 67.31 78 SER A N 1
ATOM 638 C CA . SER A 1 78 ? 10.831 -6.975 -1.238 1.00 67.31 78 SER A CA 1
ATOM 639 C C . SER A 1 78 ? 9.851 -6.059 -0.495 1.00 67.31 78 SER A C 1
ATOM 641 O O . SER A 1 78 ? 10.209 -4.945 -0.088 1.00 67.31 78 SER A O 1
ATOM 643 N N . LEU A 1 79 ? 8.599 -6.504 -0.332 1.00 66.94 79 LEU A N 1
ATOM 644 C CA . LEU A 1 79 ? 7.660 -5.845 0.580 1.00 66.94 79 LEU A CA 1
ATOM 645 C C . LEU A 1 79 ? 8.301 -5.712 1.976 1.00 66.94 79 LEU A C 1
ATOM 647 O O . LEU A 1 79 ? 9.009 -6.624 2.415 1.00 66.94 79 LEU A O 1
ATOM 651 N N . PRO A 1 80 ? 8.074 -4.596 2.692 1.00 65.62 80 PRO A N 1
ATOM 652 C CA . PRO A 1 80 ? 8.592 -4.443 4.042 1.00 65.62 80 PRO A CA 1
ATOM 653 C C . PRO A 1 80 ? 8.078 -5.592 4.915 1.00 65.62 80 PRO A C 1
ATOM 655 O O . PRO A 1 80 ? 6.927 -6.010 4.789 1.00 65.62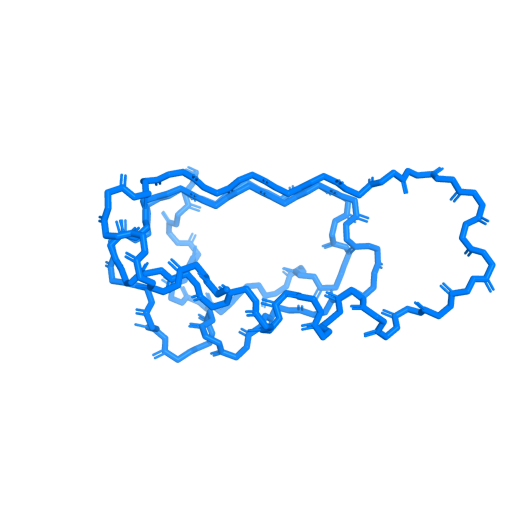 80 PRO A O 1
ATOM 658 N N . LEU A 1 81 ? 8.932 -6.103 5.808 1.00 59.19 81 LEU A N 1
ATOM 659 C CA . LEU A 1 81 ? 8.652 -7.294 6.626 1.00 59.19 81 LEU A CA 1
ATOM 660 C C . LEU A 1 81 ? 7.329 -7.192 7.408 1.00 59.19 81 LEU A C 1
ATOM 662 O O . LEU A 1 81 ? 6.688 -8.210 7.654 1.00 59.19 81 LEU A O 1
ATOM 666 N N . SER A 1 82 ? 6.868 -5.975 7.717 1.00 61.81 82 SER A N 1
ATOM 667 C CA . SER A 1 82 ? 5.568 -5.706 8.346 1.00 61.81 82 SER A CA 1
ATOM 668 C C . SER A 1 82 ? 4.357 -6.169 7.528 1.00 61.81 82 SER A C 1
ATOM 670 O O . SER A 1 82 ? 3.279 -6.320 8.087 1.00 61.81 82 SER A O 1
ATOM 672 N N . LEU A 1 83 ? 4.516 -6.397 6.222 1.00 61.84 83 LEU A N 1
ATOM 673 C CA . LEU A 1 83 ? 3.460 -6.846 5.309 1.00 61.84 83 LEU A CA 1
ATOM 674 C C . LEU A 1 83 ? 3.631 -8.306 4.879 1.00 61.84 83 LEU A C 1
ATOM 676 O O . LEU A 1 83 ? 2.781 -8.831 4.168 1.00 61.84 83 LEU A O 1
ATOM 680 N N . SER A 1 84 ? 4.697 -8.980 5.324 1.00 54.56 84 SER A N 1
ATOM 681 C CA . SER A 1 84 ? 5.002 -10.367 4.936 1.00 54.56 84 SER A CA 1
ATOM 682 C C . SER A 1 84 ? 3.988 -11.402 5.456 1.00 54.56 84 SER A C 1
ATOM 684 O O . SER A 1 84 ? 3.942 -12.520 4.949 1.00 54.56 84 SER A O 1
ATOM 686 N N . CYS A 1 85 ? 3.144 -11.027 6.425 1.00 54.25 85 CYS A N 1
ATOM 687 C CA . CYS A 1 85 ? 2.056 -11.860 6.952 1.00 54.25 85 CYS A CA 1
ATOM 688 C C . CYS A 1 85 ? 0.717 -11.693 6.212 1.00 54.25 85 CYS A C 1
ATOM 690 O O . CYS A 1 85 ? -0.221 -12.435 6.503 1.00 54.25 85 CYS A O 1
ATOM 692 N N . LEU A 1 86 ? 0.598 -10.728 5.296 1.00 57.53 86 LEU A N 1
ATOM 693 C CA . LEU A 1 86 ? -0.614 -10.529 4.502 1.00 57.53 86 LEU A CA 1
ATOM 694 C C . LEU A 1 86 ? -0.566 -11.513 3.329 1.00 57.53 86 LEU A C 1
ATOM 696 O O . LEU A 1 86 ? 0.324 -11.420 2.485 1.00 57.53 86 LEU A O 1
ATOM 700 N N . ARG A 1 87 ? -1.460 -12.504 3.337 1.00 48.69 87 ARG A N 1
ATOM 701 C CA . ARG A 1 87 ? -1.443 -13.659 2.429 1.00 48.69 87 ARG A CA 1
ATOM 702 C C . ARG A 1 87 ? -2.613 -13.634 1.456 1.00 48.69 87 ARG A C 1
ATOM 704 O O . ARG A 1 87 ? -3.722 -13.249 1.889 1.00 48.69 87 ARG A O 1
#

Mean predi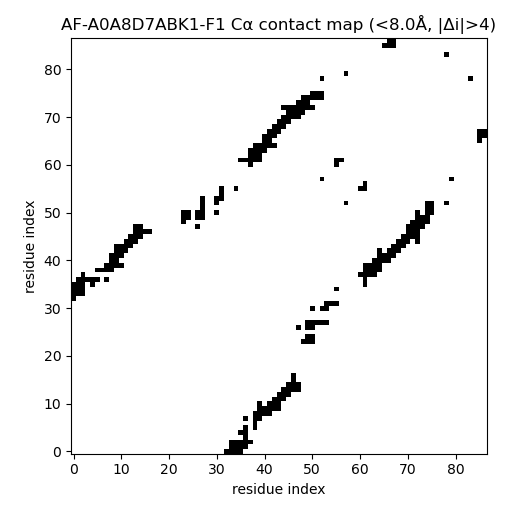cted aligned error: 6.53 Å

Sequence (87 aa):
MLNGKEHLSVLQLQWQSGERNQVVDDDDEVLEGLRPHPKLKRLEIMGCRGATYPSWLKT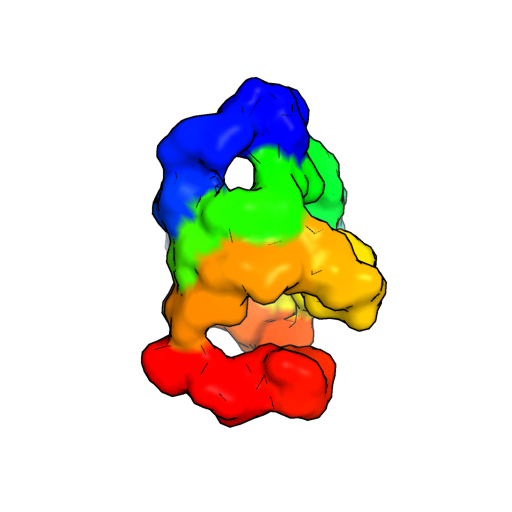QWITDLNIIYLSGCRRWESLPLSLSCLR

Secondary structure (DSSP, 8-state):
--TT-TT--EEEEE---S---S-TTHHHHHHHHH---TT--EEEEE--SSPPPPHHHHTT--SS--EEEEES-GGGSS--GGGTT--

Foldseek 3Di:
DQQPVQVAQEDAEEDDPDPCPDDLPVLQVVQQVNLHHLNHAEYEYEQSQRHEHYPCQVVNVRVNHQAYHYYNNVNPPCRPPVCVNRD

Nearest PDB structures (fold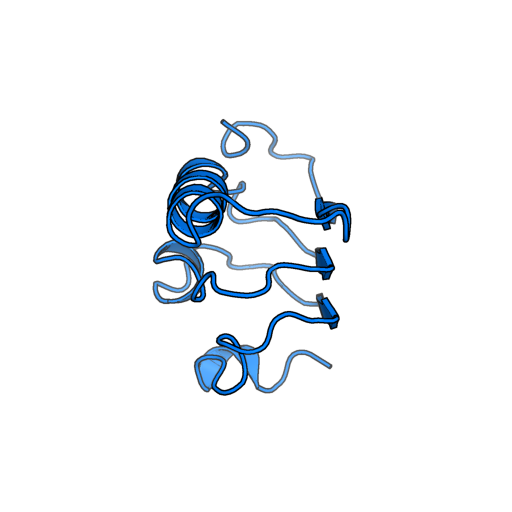seek):
  3e2j-assembly4_D  TM=6.358E-01  e=1.037E+00  Bos taurus
  3zyj-assembly2_C  TM=6.607E-01  e=7.642E-01  Homo sapiens
  7utz-assembly1_R  TM=6.274E-01  e=4.776E+00  Homo sapiens
  7b5r-assembly1_T  TM=3.377E-01  e=9.757E-01  Homo sapiens
  4mix-assembly1_A  TM=2.997E-01  e=3.114E+00  Photorhabdus asymbiotica subsp. asymbiotica ATCC 43949

Solvent-accessible surface area (backbone atoms only — not comparable to full-atom values): 5092 Å² total; per-residue (Å²): 118,38,46,81,41,73,84,48,42,69,47,79,46,78,47,80,89,65,92,71,88,66,69,60,64,59,57,34,54,52,57,47,61,40,48,65,25,38,61,26,30,33,44,34,42,32,44,43,66,57,22,59,77,38,66,55,73,74,68,60,53,48,75,46,59,54,36,62,47,78,39,64,38,68,55,47,79,74,65,59,76,92,53,71,82,42,109

pLDDT: mean 80.57, std 12.66, range [48.69, 94.62]

Radius of gyration: 12.69 Å; Cα contacts (8 Å, |Δi|>4): 140; chains: 1; bounding box: 27×26×36 Å

Organism: Musa acuminata subsp. malaccensis (NCBI:txid214687)

InterPro domains:
  IPR032675 Leucine-rich repeat domain superfamily [G3DSA:3.80.10.10] (1-87)
  IPR056789 R13L1/DRL21-like, LRR repeat region [PF25019] (2-83)